Protein AF-A0A7C6TQQ9-F1 (afdb_monomer_lite)

Structure (mmCIF, N/CA/C/O backbone):
data_AF-A0A7C6TQQ9-F1
#
_entry.id   AF-A0A7C6TQQ9-F1
#
loop_
_atom_site.group_PDB
_atom_site.id
_atom_site.type_symbol
_atom_site.label_atom_id
_atom_site.label_alt_id
_atom_site.label_comp_id
_atom_site.label_asym_id
_atom_site.label_entity_id
_atom_site.label_seq_id
_atom_site.pdbx_PDB_ins_code
_atom_site.Cartn_x
_atom_site.Cartn_y
_atom_site.Cartn_z
_atom_site.occupancy
_atom_site.B_iso_or_equiv
_atom_site.auth_seq_id
_atom_site.auth_comp_id
_atom_site.auth_asym_id
_atom_site.auth_atom_id
_atom_site.pdbx_PDB_model_num
ATOM 1 N N . MET A 1 1 ? 27.952 15.165 -31.242 1.00 59.00 1 MET A N 1
ATOM 2 C CA . MET A 1 1 ? 27.476 14.077 -30.360 1.00 59.00 1 MET A CA 1
ATOM 3 C C . MET A 1 1 ? 28.530 12.986 -30.330 1.00 59.00 1 MET A C 1
ATOM 5 O O . MET A 1 1 ? 28.819 12.427 -31.387 1.00 59.00 1 MET A O 1
ATOM 9 N N . ASN A 1 2 ? 29.138 12.717 -29.175 1.00 59.50 2 ASN A N 1
ATOM 10 C CA . ASN A 1 2 ? 30.190 11.707 -29.074 1.00 59.50 2 ASN A CA 1
ATOM 11 C C . ASN A 1 2 ? 29.588 10.295 -29.147 1.00 59.50 2 ASN A C 1
ATOM 13 O O . ASN A 1 2 ? 28.404 10.089 -28.887 1.00 59.50 2 ASN A O 1
ATOM 17 N N . LYS A 1 3 ? 30.402 9.298 -29.515 1.00 54.31 3 LYS A N 1
ATOM 18 C CA . LYS A 1 3 ? 29.982 7.888 -29.679 1.00 54.31 3 LYS A CA 1
ATOM 19 C C . LYS A 1 3 ? 29.300 7.319 -28.418 1.00 54.31 3 LYS A C 1
ATOM 21 O O . LYS A 1 3 ? 28.443 6.452 -28.525 1.00 54.31 3 LYS A O 1
ATOM 26 N N . VAL A 1 4 ? 29.647 7.866 -27.251 1.00 59.31 4 VAL A N 1
ATOM 27 C CA . VAL A 1 4 ? 29.063 7.565 -25.935 1.00 59.31 4 VAL A CA 1
ATOM 28 C C . VAL A 1 4 ? 27.629 8.103 -25.796 1.00 59.31 4 VAL A C 1
ATOM 30 O O . VAL A 1 4 ? 26.768 7.400 -25.273 1.00 59.31 4 VAL A O 1
ATOM 33 N N . ASP A 1 5 ? 27.332 9.293 -26.324 1.00 60.44 5 ASP A N 1
ATOM 34 C CA . ASP A 1 5 ? 25.986 9.892 -26.271 1.00 60.44 5 ASP A CA 1
ATOM 35 C C . ASP A 1 5 ? 24.985 9.098 -27.120 1.00 60.44 5 ASP A C 1
ATOM 37 O O . ASP A 1 5 ? 23.824 8.946 -26.747 1.00 60.44 5 ASP A O 1
ATOM 41 N N . LYS A 1 6 ? 25.454 8.521 -28.237 1.00 60.34 6 LYS A N 1
ATOM 42 C CA . LYS A 1 6 ? 24.634 7.671 -29.114 1.00 60.34 6 LYS A CA 1
ATOM 43 C C . LYS A 1 6 ? 24.217 6.344 -28.474 1.00 60.34 6 LYS A C 1
ATOM 45 O O . LYS A 1 6 ? 23.244 5.768 -28.934 1.00 60.34 6 LYS A O 1
ATOM 50 N N . ILE A 1 7 ? 24.932 5.860 -27.455 1.00 68.00 7 ILE A N 1
ATOM 51 C CA . ILE A 1 7 ? 24.593 4.620 -26.729 1.00 68.00 7 ILE A CA 1
ATOM 52 C C . ILE A 1 7 ? 23.666 4.924 -25.544 1.00 68.00 7 ILE A C 1
ATOM 54 O O . ILE A 1 7 ? 22.775 4.140 -25.240 1.00 68.00 7 ILE A O 1
ATOM 58 N N . ARG A 1 8 ? 23.830 6.083 -24.896 1.00 80.75 8 ARG A N 1
ATOM 59 C CA . ARG A 1 8 ? 23.068 6.447 -23.690 1.00 80.75 8 ARG A CA 1
ATOM 60 C C . ARG A 1 8 ? 21.607 6.801 -23.967 1.00 80.75 8 ARG A C 1
ATOM 62 O O . ARG A 1 8 ? 20.747 6.428 -23.180 1.00 80.75 8 ARG A O 1
ATOM 69 N N . VAL A 1 9 ? 21.320 7.493 -25.072 1.00 87.31 9 VAL A N 1
ATOM 70 C CA . VAL A 1 9 ? 19.940 7.890 -25.411 1.00 87.31 9 VAL A CA 1
ATOM 71 C C . VAL A 1 9 ? 19.042 6.682 -25.732 1.00 87.31 9 VAL A C 1
ATOM 73 O O . VAL A 1 9 ? 17.941 6.636 -25.193 1.00 87.31 9 VAL A O 1
ATOM 76 N N . PRO A 1 10 ? 19.476 5.679 -26.523 1.00 89.81 10 PRO A N 1
ATOM 77 C CA . PRO A 1 10 ? 18.689 4.462 -26.730 1.00 89.81 10 PRO A CA 1
ATOM 78 C C . PRO A 1 10 ? 18.402 3.688 -25.442 1.00 89.81 10 PRO A C 1
ATOM 80 O O . PRO A 1 10 ? 17.270 3.269 -25.246 1.00 89.81 10 PRO A O 1
ATOM 83 N N . VAL A 1 11 ? 19.386 3.558 -24.542 1.00 91.94 11 VAL A N 1
ATOM 84 C CA . VAL A 1 11 ? 19.196 2.875 -23.247 1.00 91.94 11 VAL A CA 1
ATOM 85 C C . VAL A 1 11 ? 18.186 3.616 -22.369 1.00 91.94 11 VAL A C 1
ATOM 87 O O . VAL A 1 11 ? 17.333 2.989 -21.750 1.00 91.94 11 VAL A O 1
ATOM 90 N N . LEU A 1 12 ? 18.240 4.953 -22.337 1.00 92.81 12 LEU A N 1
ATOM 91 C CA . LEU A 1 12 ? 17.231 5.761 -21.648 1.00 92.81 12 LEU A CA 1
ATOM 92 C C . LEU A 1 12 ? 15.835 5.544 -22.247 1.00 92.81 12 LEU A C 1
ATOM 94 O O . LEU A 1 12 ? 14.878 5.339 -21.508 1.00 92.81 12 LEU A O 1
ATOM 98 N N . ALA A 1 13 ? 15.720 5.587 -23.576 1.00 93.75 13 ALA A N 1
ATOM 99 C CA . ALA A 1 13 ? 14.445 5.389 -24.260 1.00 93.75 13 ALA A CA 1
ATOM 100 C C . ALA A 1 13 ? 13.864 3.991 -23.992 1.00 93.75 13 ALA A C 1
ATOM 102 O O . ALA A 1 13 ? 12.663 3.861 -23.777 1.00 93.75 13 ALA A O 1
ATOM 103 N N . GLU A 1 14 ? 14.714 2.965 -23.955 1.00 95.62 14 GLU A N 1
ATOM 104 C CA . GLU A 1 14 ? 14.327 1.597 -23.612 1.00 95.62 14 GLU A CA 1
ATOM 105 C C . GLU A 1 14 ? 13.840 1.488 -22.162 1.00 95.62 14 GLU A C 1
ATOM 107 O O . GLU A 1 14 ? 12.766 0.940 -21.929 1.00 95.62 14 GLU A O 1
ATOM 112 N N . ALA A 1 15 ? 14.563 2.065 -21.196 1.00 96.00 15 ALA A N 1
ATOM 113 C CA . ALA A 1 15 ? 14.148 2.063 -19.792 1.00 96.00 15 ALA A CA 1
ATOM 114 C C . ALA A 1 15 ? 12.776 2.734 -19.598 1.00 96.00 15 ALA A C 1
ATOM 116 O O . ALA A 1 15 ? 11.892 2.159 -18.966 1.00 96.00 15 ALA A O 1
ATOM 117 N N . VAL A 1 16 ? 12.563 3.902 -20.215 1.00 96.75 16 VAL A N 1
ATOM 118 C CA . VAL A 1 16 ? 11.270 4.607 -20.175 1.00 96.75 16 VAL A CA 1
ATOM 119 C C . VAL A 1 16 ? 10.161 3.778 -20.829 1.00 96.75 16 VAL A C 1
ATOM 121 O O . VAL A 1 16 ? 9.048 3.729 -20.310 1.00 96.75 16 VAL A O 1
ATOM 124 N N . ALA A 1 17 ? 10.443 3.106 -21.949 1.00 97.69 17 ALA A N 1
ATOM 125 C CA . ALA A 1 17 ? 9.463 2.250 -22.613 1.00 97.69 17 ALA A CA 1
ATOM 126 C C . ALA A 1 17 ? 9.063 1.044 -21.745 1.00 97.69 17 ALA A C 1
ATOM 128 O O . ALA A 1 17 ? 7.881 0.709 -21.683 1.00 97.69 17 ALA A O 1
ATOM 129 N N . ILE A 1 18 ? 10.023 0.428 -21.045 1.00 97.88 18 ILE A N 1
ATOM 130 C CA . ILE A 1 18 ? 9.766 -0.669 -20.100 1.00 97.88 18 ILE A CA 1
ATOM 131 C C . ILE A 1 18 ? 8.871 -0.192 -18.951 1.00 97.88 18 ILE A C 1
ATOM 133 O O . ILE A 1 18 ? 7.909 -0.877 -18.604 1.00 97.88 18 ILE A O 1
ATOM 137 N N . GLU A 1 19 ? 9.149 0.977 -18.371 1.00 96.88 19 GLU A N 1
ATOM 138 C CA . GLU A 1 19 ? 8.334 1.527 -17.280 1.00 96.88 19 GLU A CA 1
ATOM 139 C C . GLU A 1 19 ? 6.920 1.906 -17.743 1.00 96.88 19 GLU A C 1
ATOM 141 O O . GLU A 1 19 ? 5.946 1.600 -17.055 1.00 96.88 19 GLU A O 1
ATOM 146 N N . ALA A 1 20 ? 6.778 2.502 -18.930 1.00 97.81 20 ALA A N 1
ATOM 147 C CA . ALA A 1 20 ? 5.471 2.823 -19.502 1.00 97.81 20 ALA A CA 1
ATOM 148 C C . ALA A 1 20 ? 4.621 1.563 -19.749 1.00 97.81 20 ALA A C 1
ATOM 150 O O . ALA A 1 20 ? 3.441 1.525 -19.398 1.00 97.81 20 ALA A O 1
ATOM 151 N N . ASP A 1 21 ? 5.219 0.505 -20.302 1.00 97.69 21 ASP A N 1
ATOM 152 C CA . ASP A 1 21 ? 4.550 -0.787 -20.489 1.00 97.69 21 ASP A CA 1
ATOM 153 C C . ASP A 1 21 ? 4.179 -1.442 -19.146 1.00 97.69 21 ASP A C 1
ATOM 155 O O . ASP A 1 21 ? 3.086 -1.996 -18.998 1.00 97.69 21 ASP A O 1
ATOM 159 N N . ALA A 1 22 ? 5.037 -1.318 -18.129 1.00 96.00 22 ALA A N 1
ATOM 160 C CA . ALA A 1 22 ? 4.738 -1.797 -16.782 1.00 96.00 22 ALA A CA 1
ATOM 161 C C . ALA A 1 22 ? 3.510 -1.097 -16.173 1.00 96.00 22 ALA A C 1
ATOM 163 O O . ALA A 1 22 ? 2.685 -1.767 -15.553 1.00 96.00 22 ALA A O 1
ATOM 164 N N . LEU A 1 23 ? 3.329 0.211 -16.401 1.00 96.12 23 LEU A N 1
ATOM 165 C CA . LEU A 1 23 ? 2.130 0.937 -15.960 1.00 96.12 23 LEU A CA 1
ATOM 166 C C . LEU A 1 23 ? 0.857 0.414 -16.638 1.00 96.12 23 LEU A C 1
ATOM 168 O O . LEU A 1 23 ? -0.160 0.223 -15.970 1.00 96.12 23 LEU A O 1
ATOM 172 N N . HIS A 1 24 ? 0.907 0.134 -17.943 1.00 96.12 24 HIS A N 1
ATOM 173 C CA . HIS A 1 24 ? -0.233 -0.445 -18.659 1.00 96.12 24 HIS A CA 1
ATOM 174 C C . HIS A 1 24 ? -0.592 -1.841 -18.144 1.00 96.12 24 HIS A C 1
ATOM 176 O O . HIS A 1 24 ? -1.770 -2.139 -17.940 1.00 96.12 24 HIS A O 1
ATOM 182 N N . LYS A 1 25 ? 0.417 -2.682 -17.893 1.00 95.12 25 LYS A N 1
ATOM 183 C CA . LYS A 1 25 ? 0.221 -4.015 -17.310 1.00 95.12 25 LYS A CA 1
ATOM 184 C C . LYS A 1 25 ? -0.379 -3.936 -15.913 1.00 95.12 25 LYS A C 1
ATOM 186 O O . LYS A 1 25 ? -1.351 -4.638 -15.657 1.00 95.12 25 LYS A O 1
ATOM 191 N N . ALA A 1 26 ? 0.147 -3.063 -15.056 1.00 93.75 26 ALA A N 1
ATOM 192 C CA . ALA A 1 26 ? -0.377 -2.860 -13.710 1.00 93.75 26 ALA A CA 1
ATOM 193 C C . ALA A 1 26 ? -1.842 -2.403 -13.753 1.00 93.75 26 ALA A C 1
ATOM 195 O O . ALA A 1 26 ? -2.686 -3.001 -13.093 1.00 93.75 26 ALA A O 1
ATOM 196 N N . TYR A 1 27 ? -2.178 -1.421 -14.600 1.00 93.38 27 TYR A N 1
ATOM 197 C CA . TYR A 1 27 ? -3.562 -0.968 -14.780 1.00 93.38 27 TYR A CA 1
ATOM 198 C C . TYR A 1 27 ? -4.498 -2.103 -15.220 1.00 93.38 27 TYR A C 1
ATOM 200 O O . TYR A 1 27 ? -5.593 -2.238 -14.683 1.00 93.38 27 TYR A O 1
ATOM 208 N N . GLY A 1 28 ? -4.050 -2.967 -16.138 1.00 95.50 28 GLY A N 1
ATOM 209 C CA . GLY A 1 28 ? -4.825 -4.122 -16.599 1.00 95.50 28 GLY A CA 1
ATOM 210 C C . GLY A 1 28 ? -5.120 -5.176 -15.524 1.00 95.50 28 GLY A C 1
ATOM 211 O O . GLY A 1 28 ? -5.962 -6.043 -15.751 1.00 95.50 28 GLY A O 1
ATOM 212 N N . ARG A 1 29 ? -4.448 -5.118 -14.367 1.00 95.38 29 ARG A N 1
ATOM 213 C CA . ARG A 1 29 ? -4.660 -6.023 -13.224 1.00 95.38 29 ARG A CA 1
ATOM 214 C C . ARG A 1 29 ? -5.525 -5.424 -12.121 1.00 95.38 29 ARG A C 1
ATOM 216 O O . ARG A 1 29 ? -5.938 -6.156 -11.221 1.00 95.38 29 ARG A O 1
ATOM 223 N N . VAL A 1 30 ? -5.808 -4.123 -12.179 1.00 93.62 30 VAL A N 1
ATOM 224 C CA . VAL A 1 30 ? -6.626 -3.454 -11.169 1.00 93.62 30 VAL A CA 1
ATOM 225 C C . VAL A 1 30 ? -8.066 -3.950 -11.281 1.00 93.62 30 VAL A C 1
ATOM 227 O O . VAL A 1 30 ? -8.743 -3.724 -12.280 1.00 93.62 30 VAL A O 1
ATOM 230 N N . CYS A 1 31 ? -8.543 -4.607 -10.226 1.00 96.75 31 CYS A N 1
ATOM 231 C CA . CYS A 1 31 ? -9.958 -4.917 -10.044 1.00 96.75 31 CYS A CA 1
ATOM 232 C C . CYS A 1 31 ? -10.688 -3.643 -9.573 1.00 96.75 31 CYS A C 1
ATOM 234 O O . CYS A 1 31 ? -10.340 -3.129 -8.502 1.00 96.75 31 CYS A O 1
ATOM 236 N N . PRO A 1 32 ? -11.675 -3.123 -10.333 1.00 97.38 32 PRO A N 1
ATOM 237 C CA . PR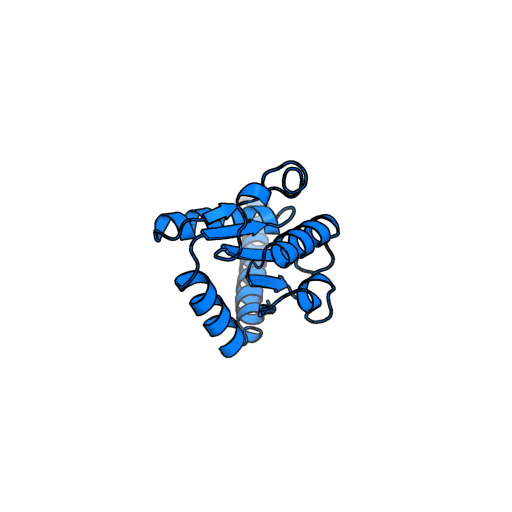O A 1 32 ? -12.396 -1.901 -9.972 1.00 97.38 32 PRO A CA 1
ATOM 238 C C . PRO A 1 32 ? -13.036 -1.968 -8.584 1.00 97.38 32 PRO A C 1
ATOM 240 O O . PRO A 1 32 ? -12.923 -1.029 -7.805 1.00 97.38 32 PRO A O 1
ATOM 243 N N . GLU A 1 33 ? -13.629 -3.105 -8.228 1.00 98.12 33 GLU A N 1
ATOM 244 C CA . GLU A 1 33 ? -14.325 -3.289 -6.956 1.00 98.12 33 GLU A CA 1
ATOM 245 C C . GLU A 1 33 ? -13.357 -3.249 -5.766 1.00 98.12 33 GLU A C 1
ATOM 247 O O . GLU A 1 33 ? -13.645 -2.630 -4.740 1.00 98.12 33 GLU A O 1
ATOM 252 N N . ALA A 1 34 ? -12.186 -3.881 -5.900 1.00 98.12 34 ALA A N 1
ATOM 253 C CA . ALA A 1 34 ? -11.144 -3.843 -4.877 1.00 98.12 34 ALA A CA 1
ATOM 254 C C . ALA A 1 34 ? -10.550 -2.434 -4.732 1.00 98.12 34 ALA A C 1
ATOM 256 O O . ALA A 1 34 ? -10.274 -1.989 -3.616 1.00 98.12 34 ALA A O 1
ATOM 257 N N . PHE A 1 35 ? -10.384 -1.723 -5.851 1.00 98.12 35 PHE A N 1
ATOM 258 C CA . PHE A 1 35 ? -9.910 -0.344 -5.859 1.00 98.12 35 PHE A CA 1
ATOM 259 C C . PHE A 1 35 ? -10.903 0.597 -5.163 1.00 98.12 35 PHE A C 1
ATOM 261 O O . PHE A 1 35 ? -10.514 1.325 -4.250 1.00 98.12 35 PHE A O 1
ATOM 268 N N . ASP A 1 36 ? -12.189 0.523 -5.506 1.00 98.44 36 ASP A N 1
ATOM 269 C CA . ASP A 1 36 ? -13.242 1.330 -4.880 1.00 98.44 36 ASP A CA 1
ATOM 270 C C . ASP A 1 36 ? -13.385 1.023 -3.383 1.00 98.44 36 ASP A C 1
ATOM 272 O O . ASP A 1 36 ? -13.554 1.935 -2.565 1.00 98.44 36 ASP A O 1
ATOM 276 N N . ALA A 1 37 ? -13.254 -0.248 -2.992 1.00 98.62 37 ALA A N 1
ATOM 277 C CA . ALA A 1 37 ? -13.233 -0.642 -1.588 1.00 98.62 37 ALA A CA 1
ATOM 278 C C . ALA A 1 37 ? -12.029 -0.039 -0.844 1.00 98.62 37 ALA A C 1
ATOM 280 O O . ALA A 1 37 ? -12.186 0.443 0.281 1.00 98.62 37 ALA A O 1
ATOM 281 N N . ALA A 1 38 ? -10.842 -0.029 -1.462 1.00 98.50 38 ALA A N 1
ATOM 282 C CA . ALA A 1 38 ? -9.642 0.571 -0.881 1.00 98.50 38 ALA A CA 1
ATOM 283 C C . ALA A 1 38 ? -9.800 2.086 -0.701 1.00 98.50 38 ALA A C 1
ATOM 285 O O . ALA A 1 38 ? -9.531 2.601 0.385 1.00 98.50 38 ALA A O 1
ATOM 286 N N . V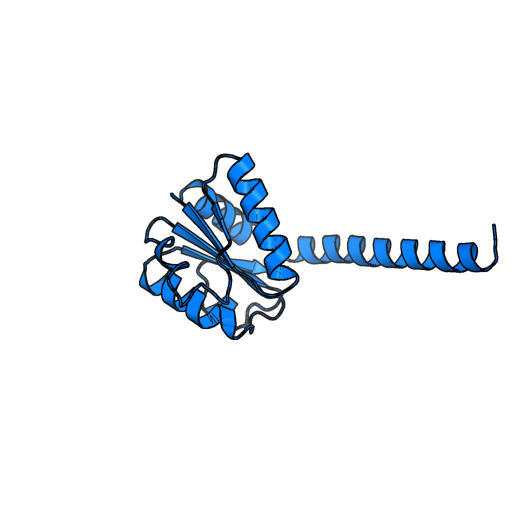AL A 1 39 ? -10.293 2.791 -1.724 1.00 98.00 39 VAL A N 1
ATOM 287 C CA . VAL A 1 39 ? -10.575 4.233 -1.650 1.00 98.00 39 VAL A CA 1
ATOM 288 C C . VAL A 1 39 ? -11.585 4.521 -0.539 1.00 98.00 39 VAL A C 1
ATOM 290 O O . VAL A 1 39 ? -11.341 5.375 0.311 1.00 98.00 39 VAL A O 1
ATOM 293 N N . SER A 1 40 ? -12.679 3.762 -0.476 1.00 98.25 40 SER A N 1
ATOM 294 C CA . SER A 1 40 ? -13.714 3.936 0.552 1.00 98.25 40 SER A CA 1
ATOM 295 C C . SER A 1 40 ? -13.179 3.703 1.970 1.00 98.25 40 SER A C 1
ATOM 297 O O . SER A 1 40 ? -13.522 4.442 2.897 1.00 98.25 40 SER A O 1
ATOM 299 N N . ALA A 1 41 ? -12.312 2.704 2.156 1.00 98.31 41 ALA A N 1
ATOM 300 C CA . ALA A 1 41 ? -11.659 2.443 3.436 1.00 98.31 41 ALA A CA 1
ATOM 301 C C . ALA A 1 41 ? -10.741 3.604 3.851 1.00 98.31 41 ALA A C 1
ATOM 303 O O . ALA A 1 41 ? -10.820 4.071 4.985 1.00 98.31 41 ALA A O 1
ATOM 304 N N . LEU A 1 42 ? -9.916 4.112 2.930 1.00 98.12 42 LEU A N 1
ATOM 305 C CA . LEU A 1 42 ? -9.015 5.237 3.197 1.00 98.12 42 LEU A CA 1
ATOM 306 C C . LEU A 1 42 ? -9.779 6.527 3.532 1.00 98.12 42 LEU A C 1
ATOM 308 O O . LEU A 1 42 ? -9.382 7.242 4.446 1.00 98.12 42 LEU A O 1
ATOM 312 N N . MET A 1 43 ? -10.902 6.795 2.859 1.00 96.38 43 MET A N 1
ATOM 313 C CA . MET A 1 43 ? -11.717 7.997 3.090 1.00 96.38 43 MET A CA 1
ATOM 314 C C . MET A 1 43 ? -12.535 7.965 4.389 1.00 96.38 43 MET A C 1
ATOM 316 O O . MET A 1 43 ? -12.984 9.011 4.852 1.00 96.38 43 MET A O 1
ATOM 320 N N . SER A 1 44 ? -12.774 6.783 4.962 1.00 96.12 44 SER A N 1
ATOM 321 C CA . SER A 1 44 ? -13.601 6.614 6.168 1.00 96.12 44 SER A CA 1
ATOM 322 C C . SER A 1 44 ? -12.792 6.406 7.450 1.00 96.12 44 SER A C 1
ATOM 324 O O . SER A 1 44 ? -13.356 6.429 8.545 1.00 96.12 44 SER A O 1
ATOM 326 N N . CYS A 1 45 ? -11.480 6.196 7.334 1.00 97.62 45 CYS A N 1
ATOM 327 C CA . CYS A 1 45 ? -10.610 5.934 8.472 1.00 97.62 45 CYS A CA 1
ATOM 328 C C . CYS A 1 45 ? -10.191 7.214 9.211 1.00 97.62 45 CYS A C 1
ATOM 330 O O . CYS A 1 45 ? -10.253 8.319 8.677 1.00 97.62 45 CYS A O 1
ATOM 3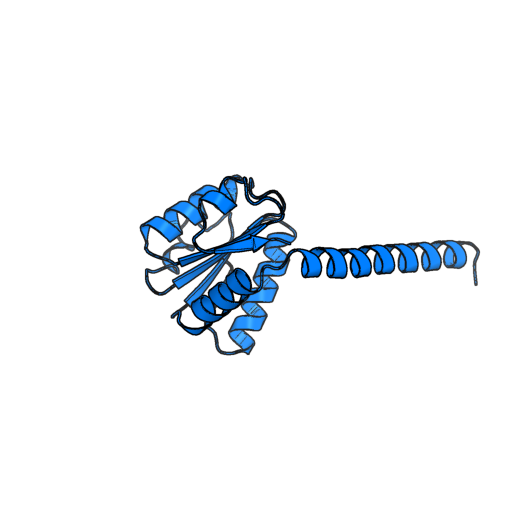32 N N . SER A 1 46 ? -9.742 7.066 10.460 1.00 98.06 46 SER A N 1
ATOM 333 C CA . SER A 1 46 ? -9.169 8.182 11.225 1.00 98.06 46 SER A CA 1
ATOM 334 C C . SER A 1 46 ? -7.699 8.424 10.890 1.00 98.06 46 SER A C 1
ATOM 336 O O . SER A 1 46 ? -7.249 9.567 10.896 1.00 98.06 46 SER A O 1
ATOM 338 N N . THR A 1 47 ? -6.939 7.352 10.656 1.00 98.44 47 THR A N 1
ATOM 339 C CA . THR A 1 47 ? -5.511 7.423 10.331 1.00 98.44 47 THR A CA 1
ATOM 340 C C . THR A 1 47 ? -5.105 6.324 9.357 1.00 98.44 47 THR A C 1
ATOM 342 O O . THR A 1 47 ? -5.605 5.200 9.420 1.00 98.44 47 THR A O 1
ATOM 345 N N . VAL A 1 48 ? -4.139 6.622 8.491 1.00 98.81 48 VAL A N 1
ATOM 346 C CA . VAL A 1 48 ? -3.527 5.647 7.584 1.00 98.81 48 VAL A CA 1
ATOM 347 C C . VAL A 1 48 ? -2.109 5.334 8.050 1.00 98.81 48 VAL A C 1
ATOM 349 O O . VAL A 1 48 ? -1.274 6.222 8.196 1.00 98.81 48 VAL A O 1
ATOM 352 N N . ALA A 1 49 ? -1.809 4.064 8.276 1.00 98.69 49 ALA A N 1
ATOM 353 C CA . ALA A 1 49 ? -0.451 3.581 8.472 1.00 98.69 49 ALA A CA 1
ATOM 354 C C . ALA A 1 49 ? 0.010 2.869 7.202 1.00 98.69 49 ALA A C 1
ATOM 356 O O . ALA A 1 49 ? -0.747 2.085 6.638 1.00 98.69 49 ALA A O 1
ATOM 357 N N . ALA A 1 50 ? 1.236 3.116 6.753 1.00 98.75 50 ALA A N 1
ATOM 358 C CA . ALA A 1 50 ? 1.802 2.430 5.595 1.00 98.75 50 ALA A CA 1
ATOM 359 C C . ALA A 1 50 ? 3.136 1.771 5.945 1.00 98.75 50 ALA A C 1
ATOM 361 O O . ALA A 1 50 ? 3.927 2.355 6.678 1.00 98.75 50 ALA A O 1
ATOM 362 N N . SER A 1 51 ? 3.414 0.575 5.425 1.00 98.50 51 SER A N 1
ATOM 363 C CA . SER A 1 51 ? 4.715 -0.076 5.619 1.00 98.50 51 SER A CA 1
ATOM 364 C C . SER A 1 51 ? 5.129 -0.938 4.430 1.00 98.50 51 SER A C 1
ATOM 366 O O . SER A 1 51 ? 4.319 -1.609 3.790 1.00 98.50 51 SER A O 1
ATOM 368 N N . GLY A 1 52 ? 6.422 -0.919 4.132 1.00 98.06 52 GLY A N 1
ATOM 369 C CA . GLY A 1 52 ? 7.041 -1.665 3.044 1.00 98.06 52 GLY A CA 1
ATOM 370 C C . GLY A 1 52 ? 8.557 -1.673 3.204 1.00 98.06 52 GLY A C 1
ATOM 371 O O . GLY A 1 52 ? 9.117 -0.841 3.915 1.00 98.06 52 GLY A O 1
ATOM 372 N N . CYS A 1 53 ? 9.234 -2.595 2.521 1.00 96.75 53 CYS A N 1
ATOM 373 C CA . CYS A 1 53 ? 10.696 -2.691 2.552 1.00 96.75 53 CYS A CA 1
ATOM 374 C C . CYS A 1 53 ? 11.326 -2.181 1.250 1.00 96.75 53 CYS A C 1
ATOM 376 O O . CYS A 1 53 ? 10.759 -2.326 0.161 1.00 96.75 53 CYS A O 1
ATOM 378 N N . GLY A 1 54 ? 12.532 -1.613 1.353 1.00 95.50 54 GLY A N 1
ATOM 379 C CA . GLY A 1 54 ? 13.312 -1.146 0.205 1.00 95.50 54 GLY A CA 1
ATOM 380 C C . GLY A 1 54 ? 12.530 -0.165 -0.673 1.00 95.50 54 GLY A C 1
ATOM 381 O O . GLY A 1 54 ? 11.909 0.766 -0.170 1.00 95.50 54 GLY A O 1
ATOM 382 N N . HIS A 1 55 ? 12.511 -0.404 -1.988 1.00 96.12 55 HIS A N 1
ATOM 383 C CA . HIS A 1 55 ? 11.790 0.453 -2.937 1.00 96.12 55 HIS A CA 1
ATOM 384 C C . HIS A 1 55 ? 10.293 0.582 -2.616 1.00 96.12 55 HIS A C 1
ATOM 386 O O . HIS A 1 55 ? 9.733 1.665 -2.738 1.00 96.12 55 HIS A O 1
ATOM 392 N N . SER A 1 56 ? 9.643 -0.498 -2.159 1.00 97.12 56 SER A N 1
ATOM 393 C CA . SER A 1 56 ? 8.227 -0.437 -1.760 1.00 97.12 56 SER A CA 1
ATOM 394 C C . SER A 1 56 ? 8.028 0.465 -0.539 1.00 97.12 56 SER A C 1
ATOM 396 O O . SER A 1 56 ? 7.029 1.172 -0.465 1.00 97.12 56 SER A O 1
ATOM 398 N N . GLY A 1 57 ? 9.000 0.489 0.380 1.00 97.62 57 GLY A N 1
ATOM 399 C CA . GLY A 1 57 ? 9.014 1.407 1.519 1.00 97.62 57 GLY A CA 1
ATOM 400 C C . GLY A 1 57 ? 9.103 2.870 1.086 1.00 97.62 57 GLY A C 1
ATOM 401 O O . GLY A 1 57 ? 8.255 3.660 1.477 1.00 97.62 57 GLY A O 1
ATOM 402 N N . TYR A 1 58 ? 10.048 3.219 0.205 1.00 97.94 58 TYR A N 1
ATOM 403 C CA . TYR A 1 58 ? 10.184 4.595 -0.299 1.00 97.94 58 TYR A CA 1
ATOM 404 C C . TYR A 1 58 ? 8.943 5.086 -1.052 1.00 97.94 58 TYR A C 1
ATOM 406 O O . TYR A 1 58 ? 8.522 6.228 -0.880 1.00 97.94 58 TYR A O 1
ATOM 414 N N . VAL A 1 59 ? 8.332 4.222 -1.868 1.00 97.88 59 VAL A N 1
ATOM 415 C CA . VAL A 1 59 ? 7.082 4.555 -2.565 1.00 97.88 59 VAL A CA 1
ATOM 416 C C . VAL A 1 59 ? 5.944 4.780 -1.567 1.00 97.88 59 VAL A C 1
ATOM 418 O O . VAL A 1 59 ? 5.170 5.719 -1.739 1.00 97.88 59 VAL A O 1
ATOM 421 N N . LEU A 1 60 ? 5.850 3.966 -0.510 1.00 98.44 60 LEU A N 1
ATOM 422 C CA . LEU A 1 60 ? 4.829 4.139 0.523 1.00 98.44 60 LEU A CA 1
ATOM 423 C C . LEU A 1 60 ? 5.060 5.360 1.417 1.00 98.44 60 LEU A C 1
ATOM 425 O O . LEU A 1 60 ? 4.091 5.981 1.840 1.00 98.44 60 LEU A O 1
ATOM 429 N N . ASP A 1 61 ? 6.308 5.735 1.679 1.00 98.38 61 ASP A N 1
ATOM 430 C CA . ASP A 1 61 ? 6.629 6.964 2.407 1.00 98.38 61 ASP A CA 1
ATOM 431 C C . ASP A 1 61 ? 6.215 8.205 1.595 1.00 98.38 61 ASP A C 1
ATOM 433 O O . ASP A 1 61 ? 5.551 9.115 2.096 1.00 98.38 61 ASP A O 1
ATOM 437 N N . HIS A 1 62 ? 6.463 8.188 0.281 1.00 98.56 62 HIS A N 1
ATOM 438 C CA . HIS A 1 62 ? 5.932 9.212 -0.618 1.00 98.56 62 HIS A CA 1
ATOM 439 C C . HIS A 1 62 ? 4.394 9.196 -0.686 1.00 98.56 62 HIS A C 1
ATOM 441 O O . HIS A 1 62 ? 3.763 10.249 -0.659 1.00 98.56 62 HIS A O 1
ATOM 447 N N . PHE A 1 63 ? 3.765 8.019 -0.720 1.00 98.50 63 PHE A N 1
ATOM 448 C CA . PHE A 1 63 ? 2.305 7.896 -0.653 1.00 98.50 63 PHE A CA 1
ATOM 449 C C . PHE A 1 63 ? 1.732 8.517 0.631 1.00 98.50 63 PHE A C 1
ATOM 451 O O . PHE A 1 63 ? 0.756 9.262 0.570 1.00 98.50 63 PHE A O 1
ATOM 458 N N . VAL A 1 64 ? 2.370 8.286 1.780 1.00 98.69 64 VAL A N 1
ATOM 459 C CA . VAL A 1 64 ? 2.012 8.921 3.056 1.00 98.69 64 VAL A CA 1
ATOM 460 C C . VAL A 1 64 ? 2.121 10.443 2.972 1.00 98.69 64 VAL A C 1
ATOM 462 O O . VAL A 1 64 ? 1.240 11.144 3.472 1.00 98.69 64 VAL A O 1
ATOM 465 N N . HIS A 1 65 ? 3.166 10.973 2.333 1.00 98.69 65 HIS A N 1
ATOM 466 C CA . HIS A 1 65 ? 3.280 12.413 2.100 1.00 98.69 65 HIS A CA 1
ATOM 467 C C . HIS A 1 65 ? 2.084 12.952 1.299 1.00 98.69 65 HIS A C 1
ATOM 469 O O . HIS A 1 65 ? 1.461 13.925 1.721 1.00 98.69 65 HIS A O 1
ATOM 475 N N . LEU A 1 66 ? 1.709 12.281 0.204 1.00 98.56 66 LEU A N 1
ATOM 476 C CA . LEU A 1 66 ? 0.572 12.679 -0.631 1.00 98.56 66 LEU A CA 1
ATOM 477 C C . LEU A 1 66 ? -0.762 12.648 0.128 1.00 98.56 66 LEU A C 1
ATOM 479 O O . LEU A 1 66 ? -1.566 13.565 -0.027 1.00 98.56 66 LEU A O 1
ATOM 483 N N . LEU A 1 67 ? -0.986 11.638 0.974 1.00 98.38 67 LEU A N 1
ATOM 484 C CA . LEU A 1 67 ? -2.178 11.571 1.824 1.00 98.38 67 LEU A CA 1
ATOM 485 C C . LEU A 1 67 ? -2.252 12.755 2.790 1.00 98.38 67 LEU A C 1
ATOM 487 O O . LEU A 1 67 ? -3.290 13.406 2.882 1.00 98.38 67 LEU A O 1
ATOM 491 N N . ASN A 1 68 ? -1.142 13.089 3.449 1.00 98.25 68 ASN A N 1
ATOM 492 C CA . ASN A 1 68 ? -1.100 14.235 4.354 1.00 98.25 68 ASN A CA 1
ATOM 493 C C . ASN A 1 68 ? -1.329 15.566 3.610 1.00 98.25 68 ASN A C 1
ATOM 495 O O . ASN A 1 68 ? -1.989 16.452 4.147 1.00 98.25 68 ASN A O 1
ATOM 499 N N . CYS A 1 69 ? -0.847 15.707 2.368 1.00 98.12 69 CYS A N 1
ATOM 500 C CA . CYS A 1 69 ? -1.171 16.857 1.512 1.00 98.12 69 CYS A CA 1
ATOM 501 C C . CYS A 1 69 ? -2.663 16.943 1.156 1.00 98.12 69 CYS A C 1
ATOM 503 O O . CYS A 1 69 ? -3.165 18.038 0.921 1.00 98.12 69 CYS A O 1
ATOM 505 N N . ALA A 1 70 ? -3.359 15.808 1.124 1.00 96.12 70 ALA A N 1
ATOM 506 C CA . ALA A 1 70 ? -4.801 15.712 0.922 1.00 96.12 70 ALA A CA 1
ATOM 507 C C . ALA A 1 70 ? -5.601 15.743 2.242 1.00 96.12 70 ALA A C 1
ATOM 509 O O . ALA A 1 70 ? -6.765 15.354 2.254 1.00 96.12 70 ALA A O 1
ATOM 510 N N . GLU A 1 71 ? -4.981 16.177 3.346 1.00 96.44 71 GLU A N 1
ATOM 511 C CA . GLU A 1 71 ? -5.581 16.245 4.687 1.00 96.44 71 GLU A CA 1
ATOM 512 C C . GLU A 1 71 ? -6.057 14.889 5.247 1.00 96.44 71 GLU A C 1
ATOM 514 O O . GLU A 1 71 ? -6.885 14.837 6.154 1.00 96.44 71 GLU A O 1
ATOM 519 N N . ILE A 1 72 ? -5.490 13.781 4.758 1.00 97.56 72 ILE A N 1
ATOM 520 C CA . ILE A 1 72 ? -5.696 12.433 5.299 1.00 97.56 72 ILE A CA 1
ATOM 521 C C . ILE A 1 72 ? -4.516 12.109 6.230 1.00 97.56 72 ILE A C 1
ATOM 523 O O . ILE A 1 72 ? -3.400 11.914 5.738 1.00 97.56 72 ILE A O 1
ATOM 527 N N . PRO A 1 73 ? -4.716 12.031 7.563 1.00 98.12 73 PRO A N 1
ATOM 528 C CA . PRO A 1 73 ? -3.621 11.816 8.505 1.00 98.12 73 PRO A CA 1
ATOM 529 C C . PRO A 1 73 ? -2.944 10.465 8.275 1.00 98.12 73 PRO A C 1
ATOM 531 O O . PRO A 1 73 ? -3.545 9.411 8.499 1.00 98.12 73 PRO A O 1
ATOM 534 N N . ALA A 1 74 ? -1.679 10.486 7.863 1.00 98.56 74 ALA A N 1
ATOM 535 C CA . ALA A 1 74 ? -0.951 9.281 7.496 1.00 98.56 74 ALA A CA 1
ATOM 536 C C . ALA A 1 74 ? 0.464 9.228 8.085 1.00 98.56 74 ALA A C 1
ATOM 538 O O . ALA A 1 74 ? 1.122 10.258 8.258 1.00 98.56 74 ALA A O 1
ATOM 539 N N . ARG A 1 75 ? 0.961 8.017 8.356 1.00 98.50 75 ARG A N 1
ATOM 540 C CA . ARG A 1 75 ? 2.337 7.774 8.811 1.00 98.50 75 ARG A CA 1
ATOM 541 C C . ARG A 1 75 ? 2.934 6.531 8.159 1.00 98.50 75 ARG A C 1
ATOM 543 O O . ARG A 1 75 ? 2.306 5.473 8.132 1.00 98.50 75 ARG A O 1
ATOM 550 N N . PHE A 1 76 ? 4.174 6.653 7.696 1.00 98.62 76 PHE A N 1
ATOM 551 C CA . PHE A 1 76 ? 4.988 5.505 7.326 1.00 98.62 76 PHE A CA 1
ATOM 552 C C . PHE A 1 76 ? 5.557 4.862 8.594 1.00 98.62 76 PHE A C 1
ATOM 554 O O . PHE A 1 76 ? 6.086 5.562 9.456 1.00 98.62 76 PHE A O 1
ATOM 561 N N . ILE A 1 77 ? 5.409 3.546 8.716 1.00 98.06 77 ILE A N 1
ATOM 562 C CA . ILE A 1 77 ? 5.944 2.739 9.810 1.00 98.06 77 ILE A CA 1
ATOM 563 C C . ILE A 1 77 ? 7.105 1.922 9.256 1.00 98.06 77 ILE A C 1
ATOM 565 O O . ILE A 1 77 ? 6.926 1.057 8.389 1.00 98.06 77 ILE A O 1
ATOM 569 N N . SER A 1 78 ? 8.295 2.196 9.777 1.00 96.38 78 SER A N 1
ATOM 570 C CA . SER A 1 78 ? 9.525 1.493 9.430 1.00 96.38 78 SER A CA 1
ATOM 571 C C . SER A 1 78 ? 9.430 0.042 9.888 1.00 96.38 78 SER A C 1
ATOM 573 O O . SER A 1 78 ? 9.037 -0.241 11.019 1.00 96.38 78 SER A O 1
ATOM 575 N N . THR A 1 79 ? 9.836 -0.909 9.045 1.00 93.94 79 THR A N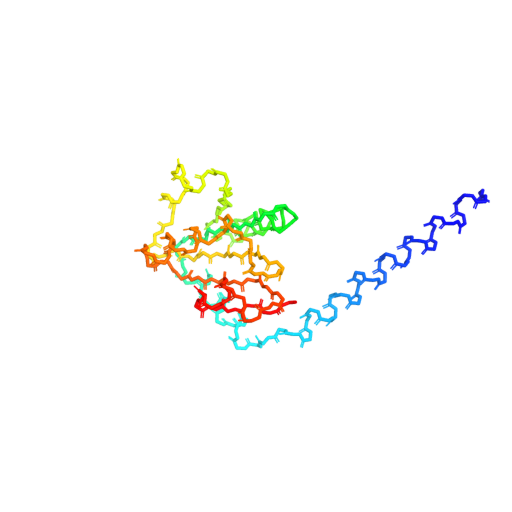 1
ATOM 576 C CA . THR A 1 79 ? 9.860 -2.322 9.455 1.00 93.94 79 THR A CA 1
ATOM 577 C C . THR A 1 79 ? 10.833 -2.590 10.594 1.00 93.94 79 THR A C 1
ATOM 579 O O . THR A 1 79 ? 10.639 -3.546 11.339 1.00 93.94 79 THR A O 1
ATOM 582 N N . ASN A 1 80 ? 11.849 -1.738 10.752 1.00 92.94 80 ASN A N 1
ATOM 583 C CA . ASN A 1 80 ? 12.797 -1.847 11.853 1.00 92.94 80 ASN A CA 1
ATOM 584 C C . ASN A 1 80 ? 12.159 -1.429 13.179 1.00 92.94 80 ASN A C 1
ATOM 586 O O . ASN A 1 80 ? 12.457 -2.032 14.199 1.00 92.94 80 ASN A O 1
ATOM 590 N N . ASP A 1 81 ? 11.264 -0.441 13.169 1.00 93.06 81 ASP A N 1
ATOM 591 C CA . ASP A 1 81 ? 10.743 0.190 14.386 1.00 93.06 81 ASP A CA 1
ATOM 592 C C . ASP A 1 81 ? 9.300 -0.231 14.711 1.00 93.06 81 ASP A C 1
ATOM 594 O O . ASP A 1 81 ? 8.809 -0.014 15.825 1.00 93.06 81 ASP A O 1
ATOM 598 N N . ALA A 1 82 ? 8.623 -0.909 13.777 1.00 93.56 82 ALA A N 1
ATOM 599 C CA . ALA A 1 82 ? 7.255 -1.395 13.924 1.00 93.56 82 ALA A CA 1
ATOM 600 C C . ALA A 1 82 ? 7.063 -2.212 15.213 1.00 93.56 82 ALA A C 1
ATOM 602 O O . ALA A 1 82 ? 6.163 -1.938 16.013 1.00 93.56 82 ALA A O 1
ATOM 603 N N . THR A 1 83 ? 7.947 -3.180 15.462 1.00 88.75 83 THR A N 1
ATOM 604 C CA . THR A 1 83 ? 7.928 -4.024 16.669 1.00 88.75 83 THR A CA 1
ATOM 605 C C . THR A 1 83 ? 8.563 -3.359 17.891 1.00 88.75 83 THR A C 1
ATOM 607 O O . THR A 1 83 ? 8.596 -3.954 18.967 1.00 88.75 83 THR A O 1
ATOM 610 N N . HIS A 1 84 ? 9.043 -2.123 17.750 1.00 91.81 84 HIS A N 1
ATOM 611 C CA . HIS A 1 84 ? 9.686 -1.335 18.802 1.00 91.81 84 HIS A CA 1
ATOM 612 C C . HIS A 1 84 ? 8.895 -0.075 19.182 1.00 91.81 84 HIS A C 1
ATOM 614 O O . HIS A 1 84 ? 9.417 0.812 19.850 1.00 91.81 84 HIS A O 1
ATOM 620 N N . GLY A 1 85 ? 7.603 -0.031 18.838 1.00 89.25 85 GLY A N 1
ATOM 621 C CA . GLY A 1 85 ? 6.649 0.932 19.391 1.00 89.25 85 GLY A CA 1
ATOM 622 C C . GLY A 1 85 ? 5.925 1.782 18.356 1.00 89.25 85 GLY A C 1
ATOM 623 O O . GLY A 1 85 ? 4.855 2.301 18.673 1.00 89.25 85 GLY A O 1
ATOM 624 N N . GLU A 1 86 ? 6.411 1.868 17.113 1.00 94.44 86 GLU A N 1
ATOM 625 C CA . GLU A 1 86 ? 5.743 2.668 16.072 1.00 94.44 86 GLU A CA 1
ATOM 626 C C . GLU A 1 86 ? 4.337 2.167 15.757 1.00 94.44 86 GLU A C 1
ATOM 628 O O . GLU A 1 86 ? 3.430 2.966 15.512 1.00 94.44 86 GLU A O 1
ATOM 633 N N . MET A 1 87 ? 4.110 0.854 15.876 1.00 96.69 87 MET A N 1
ATOM 634 C CA . MET A 1 87 ? 2.771 0.291 15.740 1.00 96.69 87 MET A CA 1
ATOM 635 C C . MET A 1 87 ? 1.787 0.866 16.755 1.00 96.69 87 MET A C 1
ATOM 637 O O . MET A 1 87 ? 0.595 0.787 16.506 1.00 96.69 87 MET A O 1
ATOM 641 N N . GLY A 1 88 ? 2.226 1.505 17.850 1.00 96.06 88 GLY A N 1
ATOM 642 C CA . GLY A 1 88 ? 1.390 2.306 18.757 1.00 96.06 88 GLY A CA 1
ATOM 643 C C . GLY A 1 88 ? 0.507 3.350 18.059 1.00 96.06 88 GLY A C 1
ATOM 644 O O . GLY A 1 88 ? -0.534 3.708 18.596 1.00 96.06 88 GLY A O 1
ATOM 645 N N . PHE A 1 89 ? 0.872 3.774 16.847 1.00 97.31 89 PHE A N 1
ATOM 646 C CA . PHE A 1 89 ? 0.064 4.644 15.991 1.00 97.31 89 PHE A CA 1
ATOM 647 C C . PHE A 1 89 ? -1.207 3.972 15.430 1.00 97.31 89 PHE A C 1
ATOM 649 O O . PHE A 1 89 ? -2.187 4.653 15.138 1.00 97.31 89 PHE A O 1
ATOM 656 N N . VAL A 1 90 ? -1.199 2.645 15.271 1.00 98.19 90 VAL A N 1
ATOM 657 C CA . VAL A 1 90 ? -2.288 1.870 14.661 1.00 98.19 90 VAL A CA 1
ATOM 658 C C . VAL A 1 90 ? -3.363 1.541 15.695 1.00 98.19 90 VAL A C 1
ATOM 660 O O . VAL A 1 90 ? -3.064 1.014 16.773 1.00 98.19 90 VAL A O 1
ATOM 663 N N . SER A 1 91 ? -4.619 1.800 15.333 1.00 97.94 91 SER A N 1
ATOM 664 C CA . SER A 1 91 ? -5.817 1.563 16.145 1.00 97.94 91 SER A CA 1
ATOM 665 C C . SER A 1 91 ? -6.938 0.911 15.322 1.00 97.94 91 SER A C 1
ATOM 667 O O . SER A 1 91 ? -6.801 0.730 14.114 1.00 97.94 91 SER A O 1
ATOM 669 N N . ALA A 1 92 ? -8.070 0.600 15.957 1.00 98.06 92 ALA A N 1
ATOM 670 C CA . ALA A 1 92 ? -9.225 0.004 15.281 1.00 98.06 92 ALA A CA 1
ATOM 671 C C . ALA A 1 92 ? -9.875 0.921 14.227 1.00 98.06 92 ALA A C 1
ATOM 673 O O . ALA A 1 92 ? -10.581 0.437 13.349 1.00 98.06 92 ALA A O 1
ATOM 674 N N . SER A 1 93 ? -9.650 2.237 14.294 1.00 97.94 93 SER A N 1
ATOM 675 C CA . SER A 1 93 ? -10.116 3.187 13.276 1.00 97.94 93 SER A CA 1
ATOM 676 C C . SER A 1 93 ? -9.059 3.497 12.212 1.00 97.94 93 SER A C 1
ATOM 678 O O . SER A 1 93 ? -9.257 4.391 11.387 1.00 97.94 93 SER A O 1
ATOM 680 N N . SER A 1 94 ? -7.934 2.779 12.227 1.00 98.50 94 SER A N 1
ATOM 681 C CA . SER A 1 94 ? -6.855 2.945 11.260 1.00 98.50 94 SER A CA 1
ATOM 682 C C . SER A 1 94 ? -7.006 2.012 10.059 1.00 98.50 94 SER A C 1
ATOM 684 O O . SER A 1 94 ? -7.534 0.902 10.165 1.00 98.50 94 SER A O 1
ATOM 686 N N . VAL A 1 95 ? -6.456 2.436 8.924 1.00 98.88 95 VAL A N 1
ATOM 687 C CA . VAL A 1 95 ? -6.184 1.568 7.771 1.00 98.88 95 VAL A CA 1
ATOM 688 C C . VAL A 1 95 ? -4.683 1.310 7.697 1.00 98.88 95 VAL A C 1
ATOM 690 O O . VAL A 1 95 ? -3.891 2.247 7.732 1.00 98.88 95 VAL A O 1
ATOM 693 N N . MET A 1 96 ? -4.292 0.044 7.587 1.00 98.75 96 MET A N 1
ATOM 694 C CA . MET A 1 96 ? -2.915 -0.389 7.374 1.00 98.75 96 MET A CA 1
ATOM 695 C C . MET A 1 96 ? -2.706 -0.746 5.900 1.00 98.75 96 MET A C 1
ATOM 697 O O . MET A 1 96 ? -3.296 -1.705 5.409 1.00 98.75 96 MET A O 1
ATOM 701 N N . VAL A 1 97 ? -1.839 -0.012 5.208 1.00 98.88 97 VAL A N 1
ATOM 702 C CA . VAL A 1 97 ? -1.444 -0.259 3.818 1.00 98.88 97 VAL A CA 1
ATOM 703 C C . VAL A 1 97 ? -0.069 -0.921 3.789 1.00 98.88 97 VAL A C 1
ATOM 705 O O . VAL A 1 97 ? 0.914 -0.370 4.281 1.00 98.88 97 VAL A O 1
ATOM 708 N N . ILE A 1 98 ? 0.024 -2.106 3.198 1.00 98.75 98 ILE A N 1
ATOM 709 C CA . ILE A 1 98 ? 1.279 -2.852 3.075 1.00 98.75 98 ILE A CA 1
ATOM 710 C C . ILE A 1 98 ? 1.591 -3.071 1.600 1.00 98.75 98 ILE A C 1
ATOM 712 O O . ILE A 1 98 ? 0.742 -3.550 0.855 1.00 98.75 98 ILE A O 1
ATOM 716 N N . ALA A 1 99 ? 2.820 -2.775 1.176 1.00 98.50 99 ALA A N 1
ATOM 717 C CA . ALA A 1 99 ? 3.275 -3.053 -0.185 1.00 98.50 99 ALA A CA 1
ATOM 718 C C . ALA A 1 99 ? 4.438 -4.048 -0.178 1.00 98.50 99 ALA A C 1
ATOM 720 O O . ALA A 1 99 ? 5.476 -3.827 0.451 1.00 98.50 99 ALA A O 1
ATOM 721 N N . SER A 1 100 ? 4.269 -5.148 -0.909 1.00 98.19 100 SER A N 1
ATOM 722 C CA . SER A 1 100 ? 5.309 -6.153 -1.129 1.00 98.19 100 SER A CA 1
ATOM 723 C C . SER A 1 100 ? 5.067 -6.827 -2.467 1.00 98.19 100 SER A C 1
ATOM 725 O O . SER A 1 100 ? 4.072 -7.534 -2.629 1.00 98.19 100 SER A O 1
ATOM 727 N N . ARG A 1 101 ? 5.996 -6.653 -3.417 1.00 96.44 101 ARG A N 1
ATOM 728 C CA . ARG A 1 101 ? 5.838 -7.173 -4.783 1.00 96.44 101 ARG A CA 1
ATOM 729 C C . ARG A 1 101 ? 5.451 -8.655 -4.790 1.00 96.44 101 ARG A C 1
ATOM 731 O O . ARG A 1 101 ? 4.366 -8.985 -5.235 1.00 96.44 101 ARG A O 1
ATOM 738 N N . GLY A 1 102 ? 6.263 -9.526 -4.189 1.00 96.94 102 GLY A N 1
ATOM 739 C CA . GLY A 1 102 ? 5.954 -10.961 -4.094 1.00 96.94 102 GLY A CA 1
ATOM 740 C C . GLY A 1 102 ? 5.035 -11.360 -2.928 1.00 96.94 102 GLY A C 1
ATOM 741 O O . GLY A 1 102 ? 4.735 -12.545 -2.781 1.00 96.94 102 GLY A O 1
ATOM 742 N N . GLY A 1 103 ? 4.663 -10.416 -2.055 1.00 97.19 103 GLY A N 1
ATOM 743 C CA . GLY A 1 103 ? 3.766 -10.638 -0.914 1.00 97.19 103 GLY A CA 1
ATOM 744 C C . GLY A 1 103 ? 4.315 -11.563 0.186 1.00 97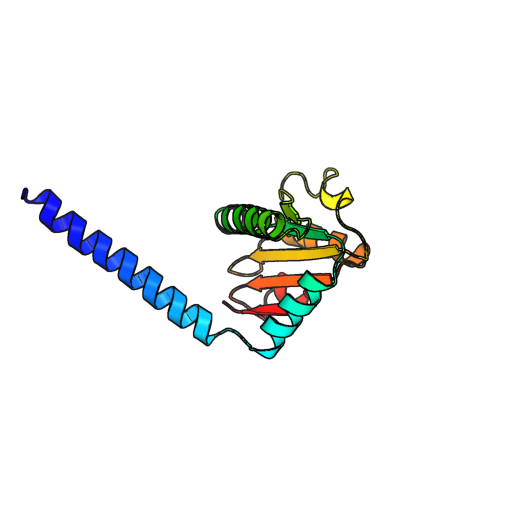.19 103 GLY A C 1
ATOM 745 O O . GLY A 1 103 ? 3.557 -12.123 0.979 1.00 97.19 103 GLY A O 1
ATOM 746 N N . ARG A 1 104 ? 5.638 -11.769 0.219 1.00 97.62 104 ARG A N 1
ATOM 747 C CA . ARG A 1 104 ? 6.334 -12.743 1.089 1.00 97.62 104 ARG A CA 1
ATOM 748 C C . ARG A 1 104 ? 7.422 -12.126 1.972 1.00 97.62 104 ARG A C 1
ATOM 750 O O . ARG A 1 104 ? 8.177 -12.862 2.599 1.00 97.62 104 ARG A O 1
ATOM 757 N N . THR A 1 105 ? 7.535 -10.800 1.992 1.00 97.44 105 THR A N 1
ATOM 758 C CA . THR A 1 105 ? 8.517 -10.087 2.822 1.00 97.44 105 THR A CA 1
ATOM 759 C C . THR A 1 105 ? 8.264 -10.399 4.297 1.00 97.44 105 THR A C 1
ATOM 761 O O . THR A 1 105 ? 7.186 -10.100 4.811 1.00 97.44 105 THR A O 1
ATOM 764 N N . GLN A 1 106 ? 9.228 -11.040 4.958 1.00 96.19 106 GLN A N 1
ATOM 765 C CA . GLN A 1 106 ? 9.033 -11.630 6.285 1.00 96.19 106 GLN A CA 1
ATOM 766 C C . GLN A 1 106 ? 8.813 -10.564 7.358 1.00 96.19 106 GLN A C 1
ATOM 768 O O . GLN A 1 106 ? 8.000 -10.753 8.255 1.00 96.19 106 GLN A O 1
ATOM 773 N N . GLU A 1 107 ? 9.478 -9.424 7.219 1.00 95.50 107 GLU A N 1
ATOM 774 C CA . GLU A 1 107 ? 9.428 -8.283 8.127 1.00 95.50 107 GLU A CA 1
ATOM 775 C C . GLU A 1 107 ? 8.037 -7.629 8.174 1.00 95.50 107 GLU A C 1
ATOM 777 O O . GLU A 1 107 ? 7.679 -7.009 9.171 1.00 95.50 107 GLU A O 1
ATOM 782 N N . LEU A 1 108 ? 7.224 -7.798 7.123 1.00 98.00 108 LEU A N 1
ATOM 783 C CA . LEU A 1 108 ? 5.874 -7.229 7.033 1.00 98.00 108 LEU A CA 1
ATOM 784 C C . LEU A 1 108 ? 4.797 -8.136 7.649 1.00 98.00 108 LEU A C 1
ATOM 786 O O . LEU A 1 108 ? 3.717 -7.648 7.980 1.00 98.00 108 LEU A O 1
ATOM 790 N N . LEU A 1 109 ? 5.069 -9.434 7.833 1.00 97.88 109 LEU A N 1
ATOM 791 C CA . LEU A 1 109 ? 4.093 -10.371 8.409 1.00 97.88 109 LEU A CA 1
ATOM 792 C C . LEU A 1 109 ? 3.733 -10.020 9.866 1.00 97.88 109 LEU A C 1
ATOM 794 O O . LEU A 1 109 ? 2.540 -9.948 10.167 1.00 97.88 109 LEU A O 1
ATOM 798 N N . PRO A 1 110 ? 4.693 -9.724 10.771 1.00 97.19 110 PRO A N 1
ATOM 799 C CA . PRO A 1 110 ? 4.361 -9.278 12.123 1.00 97.19 110 PRO A CA 1
ATOM 800 C C . PRO A 1 110 ? 3.566 -7.971 12.136 1.00 97.19 110 PRO A C 1
ATOM 802 O O . PRO A 1 110 ? 2.675 -7.801 12.961 1.00 97.19 110 PRO A O 1
ATOM 805 N N . ILE A 1 111 ? 3.860 -7.054 11.211 1.00 98.19 111 ILE A N 1
ATOM 806 C CA . ILE A 1 111 ? 3.162 -5.767 11.101 1.00 98.19 111 ILE A CA 1
ATOM 807 C C . ILE A 1 111 ? 1.694 -5.993 10.744 1.00 98.19 111 ILE A C 1
ATOM 809 O O . ILE A 1 111 ? 0.811 -5.424 11.387 1.00 98.19 111 ILE A O 1
ATOM 813 N N . GLN A 1 112 ? 1.437 -6.858 9.760 1.00 98.25 112 GLN A N 1
ATOM 814 C CA . GLN A 1 112 ? 0.089 -7.252 9.369 1.00 98.25 112 GLN A CA 1
ATOM 815 C C . GLN A 1 112 ? -0.682 -7.869 10.543 1.00 98.25 112 GLN A C 1
ATOM 817 O O . GLN A 1 112 ? -1.817 -7.472 10.807 1.00 98.25 112 GLN A O 1
ATOM 822 N N . GLU A 1 113 ? -0.062 -8.796 11.274 1.00 97.69 113 GLU A N 1
ATOM 823 C CA . GLU A 1 113 ? -0.703 -9.463 12.411 1.00 97.69 113 GLU A CA 1
ATOM 824 C C . GLU A 1 113 ? -0.992 -8.486 13.561 1.00 97.69 113 GLU A C 1
ATOM 826 O O . GLU A 1 113 ? -2.092 -8.467 14.112 1.00 97.69 113 GLU A O 1
ATOM 831 N N . ILE A 1 114 ? -0.044 -7.602 13.890 1.00 97.88 114 ILE A N 1
ATOM 832 C CA . ILE A 1 114 ? -0.241 -6.582 14.926 1.00 97.88 114 ILE A CA 1
ATOM 833 C C . ILE A 1 114 ? -1.373 -5.627 14.525 1.00 97.88 114 ILE A C 1
ATOM 835 O O . ILE A 1 114 ? -2.246 -5.353 15.350 1.00 97.88 114 ILE A O 1
ATOM 839 N N . ALA A 1 115 ? -1.398 -5.144 13.278 1.00 98.19 115 ALA A N 1
ATOM 840 C CA . ALA A 1 115 ? -2.474 -4.290 12.772 1.00 98.19 115 ALA A CA 1
ATOM 841 C C . ALA A 1 115 ? -3.844 -4.979 12.887 1.00 98.19 115 ALA A C 1
ATOM 843 O O . ALA A 1 115 ? -4.787 -4.394 13.423 1.00 98.19 115 ALA A O 1
ATOM 844 N N . ARG A 1 116 ? -3.923 -6.253 12.479 1.00 98.12 116 ARG A N 1
ATOM 845 C CA . ARG A 1 116 ? -5.131 -7.081 12.582 1.00 98.12 116 ARG A CA 1
ATOM 846 C C . ARG A 1 116 ? -5.599 -7.223 14.025 1.00 98.12 116 ARG A C 1
ATOM 848 O O . ARG A 1 116 ? -6.770 -6.996 14.311 1.00 98.12 116 ARG A O 1
ATOM 855 N N . SER A 1 117 ? -4.692 -7.558 14.943 1.00 97.69 117 SER A N 1
ATOM 856 C CA . SER A 1 117 ? -5.015 -7.730 16.368 1.00 97.69 117 SER A CA 1
ATOM 857 C C . SER A 1 117 ? -5.562 -6.453 17.020 1.00 97.69 117 SER A C 1
ATOM 859 O O . SER A 1 117 ? -6.287 -6.518 18.010 1.00 97.69 117 SER A O 1
ATOM 861 N N . ARG A 1 118 ? -5.250 -5.287 16.442 1.00 97.38 118 ARG A N 1
ATOM 862 C CA . ARG A 1 118 ? -5.737 -3.968 16.869 1.00 97.38 118 ARG A CA 1
ATOM 863 C C . ARG A 1 118 ? -7.038 -3.551 16.186 1.00 97.38 118 ARG A C 1
ATOM 865 O O . ARG A 1 118 ? -7.540 -2.471 16.478 1.00 97.38 118 ARG A O 1
ATOM 872 N N . GLY A 1 119 ? -7.573 -4.384 15.295 1.00 97.69 119 GLY A N 1
ATOM 873 C CA . GLY A 1 119 ? -8.807 -4.131 14.559 1.00 97.69 119 GLY A CA 1
ATOM 874 C C . GLY A 1 119 ? -8.654 -3.196 13.361 1.00 97.69 119 GLY A C 1
ATOM 875 O O . GLY A 1 119 ? -9.667 -2.751 12.833 1.00 97.69 119 GLY A O 1
ATOM 876 N N . ALA A 1 120 ? -7.427 -2.875 12.939 1.00 98.50 120 ALA A N 1
ATOM 877 C CA . ALA A 1 120 ? -7.216 -2.044 11.760 1.00 98.50 120 ALA A CA 1
ATOM 878 C C . ALA A 1 120 ? -7.619 -2.798 10.485 1.00 98.50 120 ALA A C 1
ATOM 880 O O . ALA A 1 120 ? -7.364 -3.998 10.357 1.00 98.50 120 ALA A O 1
ATOM 881 N N . LYS A 1 121 ? -8.189 -2.075 9.518 1.00 98.69 121 LYS A N 1
ATOM 882 C CA . LYS A 1 121 ? -8.470 -2.606 8.177 1.00 98.69 121 LYS A CA 1
ATOM 883 C C . LYS A 1 121 ? -7.160 -2.741 7.402 1.00 98.69 121 LYS A C 1
ATOM 885 O O . LYS A 1 121 ? -6.368 -1.802 7.400 1.00 98.69 121 LYS A O 1
ATOM 890 N N . ILE A 1 122 ? -6.922 -3.864 6.729 1.00 98.88 122 ILE A N 1
ATOM 891 C CA . ILE A 1 122 ? -5.644 -4.141 6.055 1.00 98.88 122 ILE A CA 1
ATOM 892 C C . ILE A 1 122 ? -5.808 -4.143 4.535 1.00 98.88 122 ILE A C 1
ATOM 894 O O . ILE A 1 122 ? -6.539 -4.959 3.975 1.00 98.88 122 ILE A O 1
ATOM 898 N N . ILE A 1 123 ? -5.051 -3.277 3.866 1.00 98.88 123 ILE A N 1
ATOM 899 C CA . ILE A 1 123 ? -4.915 -3.221 2.410 1.00 98.88 123 ILE A CA 1
ATOM 900 C C . ILE A 1 123 ? -3.519 -3.721 2.037 1.00 98.88 123 ILE A C 1
ATOM 902 O O . ILE A 1 123 ? -2.522 -3.237 2.574 1.00 98.88 123 ILE A O 1
ATOM 906 N N . VAL A 1 124 ? -3.428 -4.666 1.101 1.00 98.75 124 VAL A N 1
ATOM 907 C CA . VAL A 1 124 ? -2.146 -5.169 0.585 1.00 98.75 124 VAL A CA 1
ATOM 908 C C . VAL A 1 124 ? -2.022 -4.893 -0.906 1.00 98.75 124 VAL A C 1
ATOM 910 O O . VAL A 1 124 ? -2.887 -5.279 -1.683 1.00 98.75 124 VAL A O 1
ATOM 913 N N . VAL A 1 125 ? -0.912 -4.271 -1.303 1.00 98.50 125 VAL A N 1
ATOM 914 C CA . VAL A 1 125 ? -0.513 -4.053 -2.698 1.00 98.50 125 VAL A CA 1
ATOM 915 C C . VAL A 1 125 ? 0.558 -5.081 -3.064 1.00 98.50 125 VAL A C 1
ATOM 917 O O . VAL A 1 125 ? 1.639 -5.106 -2.463 1.00 98.50 125 VAL A O 1
ATOM 920 N N . THR A 1 126 ? 0.263 -5.962 -4.019 1.00 98.06 126 THR A N 1
ATOM 921 C CA . THR A 1 126 ? 1.146 -7.085 -4.373 1.00 98.06 126 THR A CA 1
ATOM 922 C C . THR A 1 126 ? 0.877 -7.613 -5.779 1.00 98.06 126 THR A C 1
ATOM 924 O O . THR A 1 126 ? -0.196 -7.407 -6.330 1.00 98.06 126 THR A O 1
ATOM 927 N N . GLU A 1 127 ? 1.830 -8.347 -6.350 1.00 96.75 127 GLU A N 1
ATOM 928 C CA . GLU A 1 127 ? 1.667 -9.025 -7.640 1.00 96.75 127 GLU A CA 1
ATOM 929 C C . GLU A 1 127 ? 1.095 -10.444 -7.487 1.00 96.75 127 GLU A C 1
ATOM 931 O O . GLU A 1 127 ? 0.762 -11.083 -8.485 1.00 96.75 127 GLU A O 1
ATOM 936 N N . ASN A 1 128 ? 1.004 -10.965 -6.257 1.00 96.81 128 ASN A N 1
ATOM 937 C CA . ASN A 1 128 ? 0.664 -12.359 -5.980 1.00 96.81 128 ASN A CA 1
ATOM 938 C C . ASN A 1 128 ? -0.495 -12.479 -4.976 1.00 96.81 128 ASN A C 1
ATOM 940 O O . ASN A 1 128 ? -0.296 -12.341 -3.765 1.00 96.81 128 ASN A O 1
ATOM 944 N N . GLU A 1 129 ? -1.688 -12.801 -5.480 1.00 96.62 129 GLU A N 1
ATOM 945 C CA . GLU A 1 129 ? -2.906 -13.004 -4.677 1.00 96.62 129 GLU A CA 1
ATOM 946 C C . GLU A 1 129 ? -2.820 -14.201 -3.718 1.00 96.62 129 GLU A C 1
ATOM 948 O O . GLU A 1 129 ? -3.441 -14.206 -2.658 1.00 96.62 129 GLU A O 1
ATOM 953 N N . ASP A 1 130 ? -1.985 -15.191 -4.036 1.00 97.69 130 ASP A N 1
ATOM 954 C CA . ASP A 1 130 ? -1.784 -16.383 -3.214 1.00 97.69 130 ASP A CA 1
ATOM 955 C C . ASP A 1 130 ? -0.734 -16.198 -2.113 1.00 97.69 130 ASP A C 1
ATOM 957 O O . ASP A 1 130 ? -0.445 -17.127 -1.342 1.00 97.69 130 ASP A O 1
ATOM 961 N N . SER A 1 131 ? -0.128 -15.014 -2.048 1.00 98.12 131 SER A N 1
ATOM 962 C CA . SER A 1 131 ? 0.924 -14.710 -1.091 1.00 98.12 131 SER A CA 1
ATOM 963 C C . SER A 1 131 ? 0.407 -14.663 0.355 1.00 98.12 131 SER A C 1
ATOM 965 O O . SER A 1 131 ? -0.768 -14.372 0.594 1.00 98.12 131 SER A O 1
ATOM 967 N N . PRO A 1 132 ? 1.272 -14.927 1.354 1.00 98.38 132 PRO A N 1
ATOM 968 C CA . PRO A 1 132 ? 0.894 -14.822 2.761 1.00 98.38 132 PRO A CA 1
ATOM 969 C C . PRO A 1 132 ? 0.301 -13.457 3.126 1.00 98.38 132 PRO A C 1
ATOM 971 O O . PRO A 1 132 ? -0.726 -13.410 3.797 1.00 98.38 132 PRO A O 1
ATOM 974 N N . LEU A 1 133 ? 0.895 -12.361 2.632 1.00 98.56 133 LEU A N 1
ATOM 975 C CA . LEU A 1 133 ? 0.371 -11.018 2.882 1.00 98.56 133 LEU A CA 1
ATOM 976 C C . LEU A 1 133 ? -1.002 -10.820 2.227 1.00 98.56 133 LEU A C 1
ATOM 978 O O . LEU A 1 133 ? -1.898 -10.305 2.885 1.00 98.56 133 LEU A O 1
ATOM 982 N N . ALA A 1 134 ? -1.215 -11.271 0.986 1.00 98.38 134 ALA A N 1
ATOM 983 C CA . ALA A 1 134 ? -2.524 -11.159 0.334 1.00 98.38 134 ALA A CA 1
ATOM 984 C C . ALA A 1 134 ? -3.622 -11.923 1.092 1.00 98.38 134 ALA A C 1
ATOM 986 O O . ALA A 1 134 ? -4.680 -11.367 1.371 1.00 98.38 134 ALA A O 1
ATOM 987 N N . LYS A 1 135 ? -3.345 -13.160 1.521 1.00 98.12 135 LYS A N 1
ATOM 988 C CA . LYS A 1 135 ? -4.278 -13.970 2.333 1.00 98.12 135 LYS A CA 1
ATOM 989 C C . LYS A 1 135 ? -4.568 -13.353 3.704 1.00 98.12 135 LYS A C 1
ATOM 991 O O . LYS A 1 135 ? -5.595 -13.639 4.317 1.00 98.12 135 LYS A O 1
ATOM 996 N N . GLY A 1 136 ? -3.650 -12.525 4.192 1.00 97.25 136 GLY A N 1
ATOM 997 C CA . GLY A 1 136 ? -3.781 -11.765 5.425 1.00 97.25 136 GLY A CA 1
ATOM 998 C C . GLY A 1 136 ? -4.492 -10.410 5.277 1.00 97.25 136 GLY A C 1
ATOM 999 O O . GLY A 1 136 ? -4.633 -9.696 6.273 1.00 97.25 136 GLY A O 1
ATOM 1000 N N . ALA A 1 137 ? -4.920 -10.018 4.078 1.00 98.44 137 ALA A N 1
ATOM 1001 C CA . ALA A 1 137 ? -5.518 -8.711 3.827 1.00 98.44 137 ALA A CA 1
ATOM 1002 C C . ALA A 1 137 ? -7.050 -8.745 3.879 1.00 98.44 137 ALA A C 1
ATOM 1004 O O . ALA A 1 137 ? -7.672 -9.765 3.593 1.00 98.44 137 ALA A O 1
ATOM 1005 N N . ASP A 1 138 ? -7.660 -7.602 4.188 1.00 98.69 138 ASP A N 1
ATOM 1006 C CA . ASP A 1 138 ? -9.080 -7.377 3.924 1.00 98.69 138 ASP A CA 1
ATOM 1007 C C . ASP A 1 138 ? -9.333 -7.015 2.457 1.00 98.69 138 ASP A C 1
ATOM 1009 O O . ASP A 1 138 ? -10.384 -7.335 1.907 1.00 98.69 138 ASP A O 1
ATOM 1013 N N . ILE A 1 139 ? -8.395 -6.278 1.856 1.00 98.69 139 ILE A N 1
ATOM 1014 C CA . ILE A 1 139 ? -8.463 -5.787 0.479 1.00 98.69 139 ILE A CA 1
ATOM 1015 C C . ILE A 1 139 ? -7.101 -6.023 -0.171 1.00 98.69 139 ILE A C 1
ATOM 1017 O O . ILE A 1 139 ? -6.070 -5.611 0.365 1.00 98.69 139 ILE A O 1
ATOM 1021 N N . VAL A 1 140 ? -7.094 -6.664 -1.338 1.00 98.62 140 VAL A N 1
ATOM 1022 C CA . VAL A 1 140 ? -5.880 -6.900 -2.128 1.00 98.62 140 VAL A CA 1
ATOM 1023 C C . VAL A 1 140 ? -5.946 -6.060 -3.397 1.00 98.62 140 VAL A C 1
ATOM 1025 O O . VAL A 1 140 ? -6.887 -6.178 -4.177 1.00 98.62 140 VAL A O 1
ATOM 1028 N N . LEU A 1 141 ? -4.934 -5.222 -3.607 1.00 98.31 141 LEU A N 1
ATOM 1029 C CA . LEU A 1 141 ? -4.718 -4.482 -4.843 1.00 98.31 141 LEU A CA 1
ATOM 1030 C C . LEU A 1 141 ? -3.634 -5.197 -5.650 1.00 98.31 141 LEU A C 1
ATOM 1032 O O . LEU A 1 141 ? -2.455 -5.173 -5.282 1.00 98.31 141 LEU A O 1
ATOM 1036 N N . LEU A 1 142 ? -4.052 -5.857 -6.731 1.00 97.31 142 LEU A N 1
ATOM 1037 C CA . LEU A 1 142 ? -3.145 -6.552 -7.637 1.00 97.31 142 LEU A CA 1
ATOM 1038 C C . LEU A 1 142 ? -2.522 -5.576 -8.630 1.00 97.31 142 LEU A C 1
ATOM 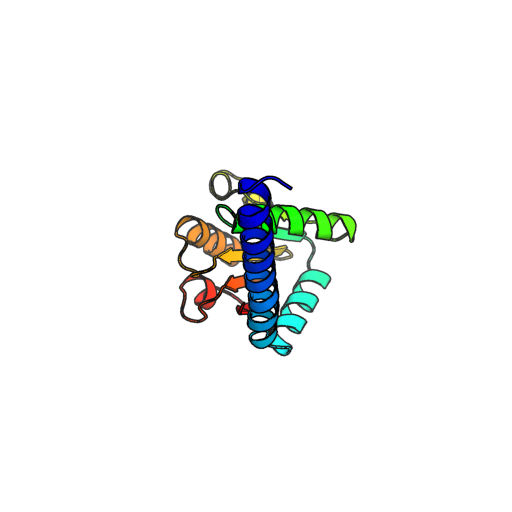1040 O O . LEU A 1 142 ? -3.238 -4.848 -9.318 1.00 97.31 142 LEU A O 1
ATOM 1044 N N . VAL A 1 143 ? -1.190 -5.589 -8.695 1.00 91.38 143 VAL A N 1
ATOM 1045 C CA . VAL A 1 143 ? -0.375 -4.756 -9.595 1.00 91.38 143 VAL A CA 1
ATOM 1046 C C . VAL A 1 143 ? 0.709 -5.564 -10.284 1.00 91.38 143 VAL A C 1
ATOM 1048 O O . VAL A 1 143 ? 1.161 -6.582 -9.714 1.00 91.38 143 VAL A O 1
#

Sequence (143 aa):
MNKVDKIRVPVLAEAVAIEADALHKAYGRVCPEAFDAAVSALMSCSTVAASGCGHSGYVLDHFVHLLNCAEIPARFISTNDATHGEMGFVSASSVMVIASRGGRTQELLPIQEIARSRGAKIIVVTENEDSPLAKGADIVLLV

Secondary structure (DSSP, 8-state):
--TTHHHHHHHHHHHHHHHHHHHHHHHHH--HHHHHHHHHHHHH-SEEEEEESHHHHHHHHHHHHHHHHTT--EEE--TTTGGGTGGGG--TTEEEEEE-TTS--TTHHHHHHHHHHTT-EEEEEES-TTSHHHHT-SEEEE-

Radius of gyration: 17.41 Å; chains: 1; bounding box: 44×33×50 Å

pLDDT: mean 95.08, std 8.36, range [54.31, 98.88]

Foldseek 3Di:
DDPVVVVVVVVVVVVVVVVVVVVVVLVVQFDPVLVVVVVVLQVQFQEEEEEEDDPSLVVVQVVCVVCVVVVRHYDYDYLVCLVVCPVVVAALRYAYEYEDAALAPPSCLVVLVSNVVRNHAYEYEYQDCPHPNNVSHPGYGHD